Protein AF-A0A3B8HZB6-F1 (afdb_monomer)

Radius of gyration: 19.53 Å; Cα contacts (8 Å, |Δi|>4): 41; chains: 1; bounding box: 42×25×50 Å

Structure (mmCIF, N/CA/C/O backbone):
data_AF-A0A3B8HZB6-F1
#
_entry.id   AF-A0A3B8HZB6-F1
#
loop_
_atom_site.group_PDB
_atom_site.id
_atom_site.type_symbol
_atom_site.label_atom_id
_atom_site.label_alt_id
_atom_site.label_comp_id
_atom_site.label_asym_id
_atom_site.label_entity_id
_atom_site.label_seq_id
_atom_site.pdbx_PDB_ins_code
_atom_site.Cartn_x
_atom_site.Cartn_y
_atom_site.Cartn_z
_atom_site.occupancy
_atom_site.B_iso_or_equiv
_atom_site.auth_seq_id
_atom_site.auth_comp_id
_atom_site.auth_asym_id
_atom_site.auth_atom_id
_atom_site.pdbx_PDB_model_num
ATOM 1 N N . ILE A 1 1 ? -19.013 -16.969 21.522 1.00 40.47 1 ILE A N 1
ATOM 2 C CA . ILE A 1 1 ? -18.677 -15.978 20.470 1.00 40.47 1 ILE A CA 1
ATOM 3 C C . ILE A 1 1 ? -17.508 -15.155 21.003 1.00 40.47 1 ILE A C 1
ATOM 5 O O . ILE A 1 1 ? -17.690 -14.476 22.007 1.00 40.47 1 ILE A O 1
ATOM 9 N N . LYS A 1 2 ? -16.291 -15.313 20.461 1.00 37.00 2 LYS A N 1
ATOM 10 C CA . LYS A 1 2 ? -15.114 -14.569 20.949 1.00 37.00 2 LYS A CA 1
ATOM 11 C C . LYS A 1 2 ? -15.241 -13.097 20.543 1.00 37.00 2 LYS A C 1
ATOM 13 O O . LYS A 1 2 ? -15.676 -12.790 19.440 1.00 37.00 2 LYS A O 1
ATOM 18 N N . ALA A 1 3 ? -14.860 -12.189 21.438 1.00 44.53 3 ALA A N 1
ATOM 19 C CA . ALA A 1 3 ? -15.090 -10.744 21.339 1.00 44.53 3 ALA A CA 1
ATOM 20 C C . ALA A 1 3 ? -14.287 -10.017 20.234 1.00 44.53 3 ALA A C 1
ATOM 22 O O . ALA A 1 3 ? -14.269 -8.790 20.197 1.00 44.53 3 ALA A O 1
ATOM 23 N N . HIS A 1 4 ? -13.633 -10.753 19.332 1.00 49.81 4 HIS A N 1
ATOM 24 C CA . HIS A 1 4 ? -12.649 -10.218 18.386 1.00 49.81 4 HIS A CA 1
ATOM 25 C C . HIS A 1 4 ? -12.987 -10.504 16.909 1.00 49.81 4 HIS A C 1
ATOM 27 O O . HIS A 1 4 ? -12.264 -10.052 16.032 1.00 49.81 4 HIS A O 1
ATOM 33 N N . ASP A 1 5 ? -14.117 -11.165 16.627 1.00 48.53 5 ASP A N 1
ATOM 34 C CA . ASP A 1 5 ? -14.586 -11.507 15.267 1.00 48.53 5 ASP A CA 1
ATOM 35 C C . ASP A 1 5 ? -15.373 -10.381 14.550 1.00 48.53 5 ASP A C 1
ATOM 37 O O . ASP A 1 5 ? -16.017 -10.617 13.535 1.00 48.53 5 ASP A O 1
ATOM 41 N N . LYS A 1 6 ? -15.395 -9.144 15.069 1.00 60.03 6 LYS A N 1
ATOM 42 C CA . LYS A 1 6 ? -16.402 -8.126 14.683 1.00 60.03 6 LYS A CA 1
ATOM 43 C C . LYS A 1 6 ? -15.958 -7.047 13.682 1.00 60.03 6 LYS A C 1
ATOM 45 O O . LYS A 1 6 ? -16.651 -6.040 13.557 1.00 60.03 6 LYS A O 1
ATOM 50 N N . LEU A 1 7 ? -14.832 -7.196 12.984 1.00 67.62 7 LEU A N 1
ATOM 51 C CA . LEU A 1 7 ? -14.566 -6.339 11.819 1.00 67.62 7 LEU A CA 1
ATOM 52 C C . LEU A 1 7 ? -15.139 -7.024 10.584 1.00 67.62 7 LEU A C 1
ATOM 54 O O . LEU A 1 7 ? -14.544 -7.969 10.070 1.00 67.62 7 LEU A O 1
ATOM 58 N N . ASP A 1 8 ? -16.303 -6.541 10.153 1.00 82.00 8 ASP A N 1
ATOM 59 C CA . ASP A 1 8 ? -16.945 -6.981 8.919 1.00 82.00 8 ASP A CA 1
ATOM 60 C C . ASP A 1 8 ? -15.998 -6.819 7.716 1.00 82.00 8 ASP A C 1
ATOM 62 O O . ASP A 1 8 ? -15.194 -5.881 7.658 1.00 82.00 8 ASP A O 1
ATOM 66 N N . THR A 1 9 ? -16.083 -7.733 6.749 1.00 84.31 9 THR A N 1
ATOM 67 C CA . THR A 1 9 ? -15.206 -7.740 5.571 1.00 84.31 9 THR A CA 1
ATOM 68 C C . THR A 1 9 ? -15.305 -6.437 4.776 1.00 84.31 9 THR A C 1
ATOM 70 O O . THR A 1 9 ? -14.281 -5.938 4.307 1.00 84.31 9 THR A O 1
ATOM 73 N N . SER A 1 10 ? -16.490 -5.829 4.671 1.00 87.12 10 SER A N 1
ATOM 74 C CA . SER A 1 10 ? -16.657 -4.540 3.992 1.00 87.12 10 SER A CA 1
ATOM 75 C C . SER A 1 10 ? -15.955 -3.408 4.737 1.00 87.12 10 SER A C 1
ATOM 77 O O . SER A 1 10 ? -15.372 -2.523 4.111 1.00 87.12 10 SER A O 1
ATOM 79 N N . LEU A 1 11 ? -15.934 -3.452 6.072 1.00 87.44 11 LEU A N 1
ATOM 80 C CA . LEU A 1 11 ? -15.193 -2.479 6.870 1.00 87.44 11 LEU A CA 1
ATOM 81 C C . LEU A 1 11 ? -13.676 -2.658 6.708 1.00 87.44 11 LEU A C 1
ATOM 83 O O . LEU A 1 11 ? -12.958 -1.668 6.578 1.00 87.44 11 LEU A O 1
ATOM 87 N N . LYS A 1 12 ? -13.184 -3.902 6.650 1.00 88.31 12 LYS A N 1
ATOM 88 C CA . LYS A 1 12 ? -11.771 -4.183 6.349 1.00 88.31 12 LYS A CA 1
ATOM 89 C C . LYS A 1 12 ? -11.361 -3.650 4.976 1.00 88.31 12 LYS A C 1
ATOM 91 O O . LYS A 1 12 ? -10.332 -2.986 4.877 1.00 88.31 12 LYS A O 1
ATOM 96 N N . ALA A 1 13 ? -12.174 -3.885 3.945 1.00 89.44 13 ALA A N 1
ATOM 97 C CA . ALA A 1 13 ? -11.920 -3.374 2.598 1.00 89.44 13 ALA A CA 1
ATOM 98 C C . ALA A 1 13 ? -11.823 -1.840 2.588 1.00 89.44 13 ALA A C 1
ATOM 100 O O . ALA A 1 13 ? -10.831 -1.286 2.117 1.00 89.44 13 ALA A O 1
ATOM 101 N N . LYS A 1 14 ? -12.784 -1.159 3.225 1.00 90.00 14 LYS A N 1
ATOM 102 C CA . LYS A 1 14 ? -12.803 0.307 3.319 1.00 90.00 14 LYS A CA 1
ATOM 103 C C . LYS A 1 14 ? -11.583 0.877 4.057 1.00 90.00 14 LYS A C 1
ATOM 105 O O . LYS A 1 14 ? -11.053 1.912 3.662 1.00 90.00 14 LYS A O 1
ATOM 110 N N . LEU A 1 15 ? -11.108 0.202 5.110 1.00 90.25 15 LEU A N 1
ATOM 111 C CA . LEU A 1 15 ? -9.880 0.593 5.818 1.00 90.25 15 LEU A CA 1
ATOM 112 C C . LEU A 1 15 ? -8.654 0.552 4.902 1.00 90.25 15 LEU A C 1
ATOM 114 O O . LEU A 1 15 ? -7.841 1.479 4.917 1.00 90.25 15 LEU A O 1
ATOM 118 N N . ILE A 1 16 ? -8.526 -0.521 4.119 1.00 89.88 16 ILE A N 1
ATOM 119 C CA . ILE A 1 16 ? -7.412 -0.717 3.189 1.00 89.88 16 ILE A CA 1
ATOM 120 C C . ILE A 1 16 ? -7.455 0.346 2.088 1.00 89.88 16 ILE A C 1
ATOM 122 O O . ILE A 1 16 ? -6.442 0.999 1.853 1.00 89.88 16 ILE A O 1
ATOM 126 N N . GLU A 1 17 ? -8.617 0.573 1.472 1.0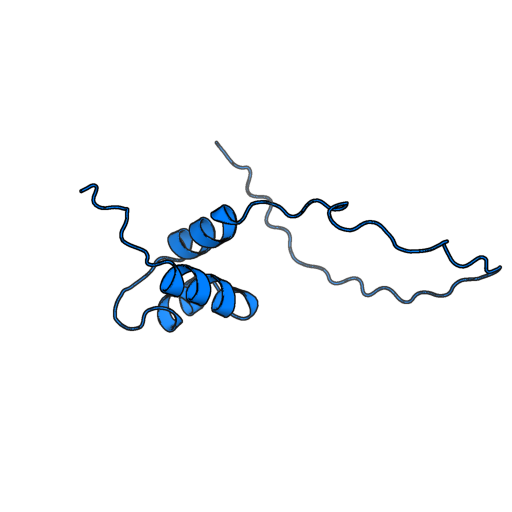0 91.62 17 GLU A N 1
ATOM 127 C CA . GLU A 1 17 ? -8.797 1.566 0.404 1.00 91.62 17 GLU A CA 1
ATOM 128 C C . GLU A 1 17 ? -8.420 2.985 0.854 1.00 91.62 17 GLU A C 1
ATOM 130 O O . GLU A 1 17 ? -7.642 3.669 0.187 1.00 91.62 17 GLU A O 1
ATOM 135 N N . GLU A 1 18 ? -8.889 3.422 2.026 1.00 91.62 18 GLU A N 1
ATOM 136 C CA . GLU A 1 18 ? -8.551 4.750 2.555 1.00 91.62 18 GLU A CA 1
ATOM 137 C C . GLU A 1 18 ? -7.065 4.874 2.925 1.00 91.62 18 GLU A C 1
ATOM 139 O O . GLU A 1 18 ? -6.471 5.949 2.788 1.00 91.62 18 GLU A O 1
ATOM 144 N N . ALA A 1 19 ? -6.438 3.787 3.386 1.00 92.50 19 ALA A N 1
ATOM 145 C CA . ALA A 1 19 ? -5.032 3.782 3.786 1.00 92.50 19 ALA A CA 1
ATOM 146 C C . ALA A 1 19 ? -4.053 3.891 2.602 1.00 92.50 19 ALA A C 1
ATOM 148 O O . ALA A 1 19 ? -2.881 4.186 2.823 1.00 92.50 19 ALA A O 1
ATOM 149 N N . VAL A 1 20 ? -4.520 3.714 1.358 1.00 91.06 20 VAL A N 1
ATOM 150 C CA . VAL A 1 20 ? -3.710 3.938 0.144 1.00 91.06 20 VAL A CA 1
ATOM 151 C C . VAL A 1 20 ? -3.309 5.407 0.003 1.00 91.06 20 VAL A C 1
ATOM 153 O O . VAL A 1 20 ? -2.209 5.708 -0.449 1.00 91.06 20 VAL A O 1
ATOM 156 N N . SER A 1 21 ? -4.193 6.330 0.391 1.00 90.25 21 SER A N 1
ATOM 157 C CA . SER A 1 21 ? -4.003 7.774 0.182 1.00 90.25 21 SER A CA 1
ATOM 158 C C . SER A 1 21 ? -3.944 8.588 1.474 1.00 90.25 21 SER A C 1
ATOM 160 O O . SER A 1 21 ? -3.636 9.781 1.443 1.00 90.25 21 SER A O 1
ATOM 162 N N . THR A 1 22 ? -4.238 7.976 2.626 1.00 89.12 22 THR A N 1
ATOM 163 C CA . THR A 1 22 ? -4.290 8.680 3.909 1.00 89.12 22 THR A CA 1
ATOM 164 C C . THR A 1 22 ? -3.542 7.949 5.026 1.00 89.12 22 THR A C 1
ATOM 166 O O . THR A 1 22 ? -3.477 6.721 5.039 1.00 89.12 22 THR A O 1
ATOM 169 N N . PRO A 1 23 ? -3.001 8.680 6.024 1.00 91.06 23 PRO A N 1
ATOM 170 C CA . PRO A 1 23 ? -2.377 8.059 7.189 1.00 91.06 23 PRO A CA 1
ATOM 171 C C . PRO A 1 23 ? -3.346 7.143 7.949 1.00 91.06 23 PRO A C 1
ATOM 173 O O . PRO A 1 23 ? -4.515 7.491 8.116 1.00 91.06 23 PRO A O 1
ATOM 176 N N . TYR A 1 24 ? -2.841 6.045 8.523 1.00 90.19 24 TYR A N 1
ATOM 177 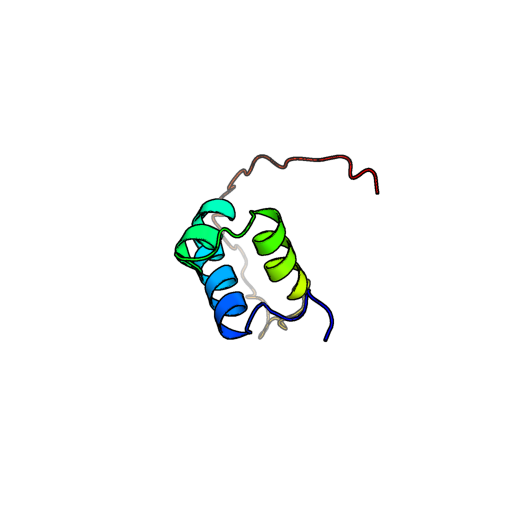C CA . TYR A 1 24 ? -3.642 5.008 9.199 1.00 90.19 24 TYR A CA 1
ATOM 178 C C . TYR A 1 24 ? -4.681 5.533 10.194 1.00 90.19 24 TYR A C 1
ATOM 180 O O . TYR A 1 24 ? -5.810 5.052 10.216 1.00 90.19 24 TYR A O 1
ATOM 188 N N . ARG A 1 25 ? -4.335 6.552 10.992 1.00 87.06 25 ARG A N 1
ATOM 189 C CA . ARG A 1 25 ? -5.282 7.166 11.933 1.00 87.06 25 ARG A CA 1
ATOM 190 C C . ARG A 1 25 ? -6.489 7.780 11.216 1.00 87.06 25 ARG A C 1
ATOM 192 O O . ARG A 1 25 ? -7.621 7.558 11.628 1.00 87.06 25 ARG A O 1
ATOM 199 N N . ARG A 1 26 ? -6.241 8.544 10.147 1.00 87.12 26 ARG A N 1
ATOM 200 C CA . ARG A 1 26 ? -7.298 9.198 9.359 1.00 87.12 26 ARG A CA 1
ATOM 201 C C . ARG A 1 26 ? -8.103 8.180 8.556 1.00 87.12 26 ARG A C 1
ATOM 203 O O . ARG A 1 26 ? -9.315 8.328 8.467 1.00 87.12 26 ARG A O 1
ATOM 210 N N . SER A 1 27 ? -7.451 7.144 8.029 1.00 88.00 27 SER A N 1
ATOM 211 C CA . SER A 1 27 ? -8.137 6.026 7.371 1.00 88.00 27 SER A CA 1
ATOM 212 C C . SER A 1 27 ? -9.137 5.354 8.323 1.00 88.00 27 SER A C 1
ATOM 214 O O . SER A 1 27 ? -10.302 5.194 7.967 1.00 88.00 27 SER A O 1
ATOM 216 N N . GLY A 1 28 ? -8.740 5.077 9.572 1.00 85.06 28 GLY A N 1
ATOM 217 C CA . GLY A 1 28 ? -9.641 4.532 10.593 1.00 85.06 28 GLY A CA 1
ATOM 218 C C . GLY A 1 28 ? -10.862 5.416 10.874 1.00 85.06 28 GLY A C 1
ATOM 219 O O . GLY A 1 28 ? -11.981 4.911 10.925 1.00 85.06 28 GLY A O 1
ATOM 220 N N . GLU A 1 29 ? -10.651 6.730 11.003 1.00 87.19 29 GLU A N 1
ATOM 221 C CA . GLU A 1 29 ? -11.716 7.723 11.233 1.00 87.19 29 GLU A CA 1
ATOM 222 C C . GLU A 1 29 ? -12.706 7.809 10.057 1.00 87.19 29 GLU A C 1
ATOM 224 O O . GLU A 1 29 ? -13.912 7.897 10.274 1.00 87.19 29 GLU A O 1
ATOM 229 N N . LYS A 1 30 ? -12.218 7.749 8.812 1.00 85.44 30 LYS A N 1
ATOM 230 C CA . LYS A 1 30 ? -13.063 7.791 7.607 1.00 85.44 30 LYS A CA 1
ATOM 231 C C . LYS A 1 30 ? -13.788 6.476 7.320 1.00 85.44 30 LYS A C 1
ATOM 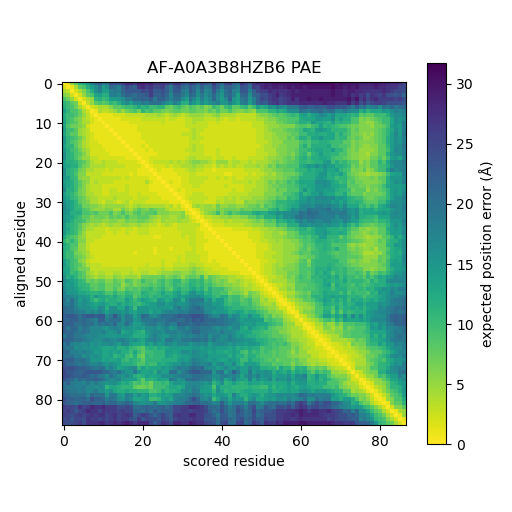233 O O . LYS A 1 30 ? -14.910 6.465 6.807 1.00 85.44 30 LYS A O 1
ATOM 238 N N . ALA A 1 31 ? -13.142 5.349 7.606 1.00 83.44 31 ALA A N 1
ATOM 239 C CA . ALA A 1 31 ? -13.725 4.039 7.366 1.00 83.44 31 ALA A CA 1
ATOM 240 C C . ALA A 1 31 ? -14.921 3.793 8.298 1.00 83.44 31 ALA A C 1
ATOM 242 O O . ALA A 1 31 ? -15.960 3.319 7.829 1.00 83.44 31 ALA A O 1
ATOM 243 N N . ALA A 1 32 ? -14.808 4.191 9.570 1.00 81.31 32 ALA A N 1
ATOM 244 C CA . ALA A 1 32 ? -15.865 4.080 10.568 1.00 81.31 32 ALA A CA 1
ATOM 245 C C . ALA A 1 32 ? -16.037 5.382 11.366 1.00 81.31 32 ALA A C 1
ATOM 247 O O . ALA A 1 32 ? -15.377 5.604 12.376 1.00 81.31 32 ALA A O 1
ATOM 248 N N . GLU A 1 33 ? -17.005 6.206 10.971 1.00 76.38 33 GLU A N 1
ATOM 249 C CA . GLU A 1 33 ? -17.296 7.480 11.649 1.00 76.38 33 GLU A CA 1
ATOM 250 C C . GLU A 1 33 ? -17.781 7.287 13.097 1.00 76.38 33 GLU A C 1
ATOM 252 O O . GLU A 1 33 ? -17.537 8.116 13.972 1.00 76.38 33 GLU A O 1
ATOM 257 N N . THR A 1 34 ? -18.460 6.169 13.369 1.00 75.81 34 THR A N 1
ATOM 258 C CA . THR A 1 34 ? -19.080 5.876 14.672 1.00 75.81 34 THR A CA 1
ATOM 259 C C . THR A 1 34 ? -18.155 5.114 15.627 1.00 75.81 34 THR A C 1
ATOM 261 O O . THR A 1 34 ? -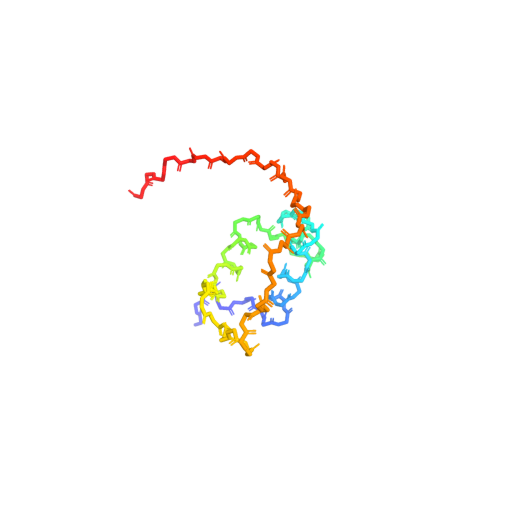18.437 5.030 16.821 1.00 75.81 34 THR A O 1
ATOM 264 N N . ILE A 1 35 ? -17.054 4.535 15.132 1.00 78.44 35 ILE A N 1
ATOM 265 C CA . ILE A 1 35 ? -16.165 3.666 15.916 1.00 78.44 35 ILE A CA 1
ATOM 266 C C . ILE A 1 35 ? -14.732 4.170 15.785 1.00 78.44 35 ILE A C 1
ATOM 268 O O . ILE A 1 35 ? -14.165 4.188 14.699 1.00 78.44 35 ILE A O 1
ATOM 272 N N . LYS A 1 36 ? -14.099 4.510 16.912 1.00 80.44 36 LYS A N 1
ATOM 273 C CA . LYS A 1 36 ? -12.676 4.864 16.912 1.00 80.44 36 LYS A CA 1
ATOM 274 C C . LYS A 1 36 ? -11.811 3.626 16.706 1.00 80.44 36 LYS A C 1
ATOM 276 O O . LYS A 1 36 ? -11.633 2.823 17.621 1.00 80.44 36 LYS A O 1
ATOM 281 N N . LEU A 1 37 ? -11.235 3.512 15.515 1.00 85.62 37 LEU A N 1
ATOM 282 C CA . LEU A 1 37 ? -10.228 2.510 15.188 1.00 85.62 37 LEU A CA 1
ATOM 283 C C . LEU A 1 37 ? -8.823 3.074 15.415 1.00 85.62 37 LEU A C 1
ATOM 285 O O . LEU A 1 37 ? -8.534 4.228 15.103 1.00 85.62 37 LEU A O 1
ATOM 289 N N . THR A 1 38 ? -7.938 2.254 15.980 1.00 87.62 38 THR A N 1
ATOM 290 C CA . THR A 1 38 ? -6.545 2.658 16.211 1.00 87.62 38 THR A CA 1
ATOM 291 C C . THR A 1 38 ? -5.715 2.494 14.937 1.00 87.62 38 THR A C 1
ATOM 293 O O . THR A 1 38 ? -5.988 1.611 14.122 1.00 87.62 38 THR A O 1
ATOM 296 N N . SER A 1 39 ? -4.635 3.272 14.795 1.00 89.62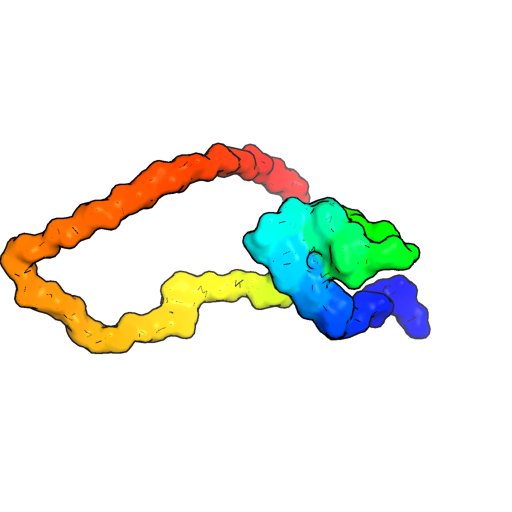 39 SER A N 1
ATOM 297 C CA . SER A 1 39 ? -3.663 3.087 13.704 1.00 89.62 39 SER A CA 1
ATOM 298 C C . SER A 1 39 ? -3.093 1.664 13.664 1.00 89.62 39 SER A C 1
ATOM 300 O O . SER A 1 39 ? -2.836 1.131 12.589 1.00 89.62 39 SER A O 1
ATOM 302 N N . GLN A 1 40 ? -2.928 1.035 14.834 1.00 88.88 40 GLN A N 1
ATOM 303 C CA . GLN A 1 40 ? -2.457 -0.344 14.947 1.00 88.88 40 GLN A CA 1
ATOM 304 C C 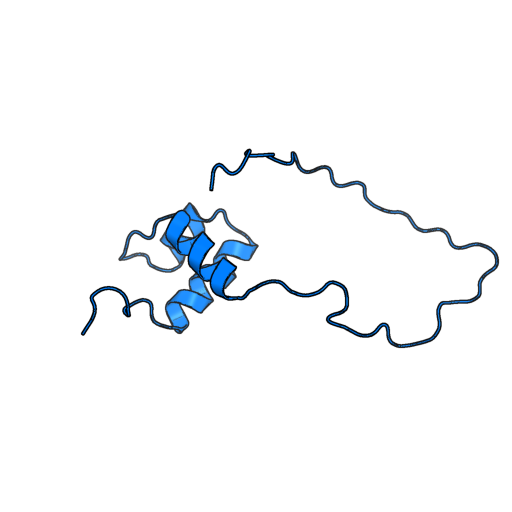. GLN A 1 40 ? -3.460 -1.335 14.343 1.00 88.88 40 GLN A C 1
ATOM 306 O O . GLN A 1 40 ? -3.056 -2.274 13.664 1.00 88.88 40 GLN A O 1
ATOM 311 N N . THR A 1 41 ? -4.763 -1.117 14.545 1.00 89.31 41 THR A N 1
ATOM 312 C CA . THR A 1 41 ? -5.827 -1.946 13.958 1.00 89.31 41 THR A CA 1
ATOM 313 C C . THR A 1 41 ? -5.815 -1.865 12.431 1.00 89.31 41 THR A C 1
ATOM 315 O O . THR A 1 41 ? -5.894 -2.896 11.763 1.00 89.31 41 THR A O 1
ATOM 318 N N . VAL A 1 42 ? -5.655 -0.659 11.878 1.00 89.25 42 VAL A N 1
ATOM 319 C CA . VAL A 1 42 ? -5.539 -0.441 10.425 1.00 89.25 42 VAL A CA 1
ATOM 320 C C . VAL A 1 42 ? -4.298 -1.155 9.881 1.00 89.25 42 VAL A C 1
ATOM 322 O O . VAL A 1 42 ? -4.398 -1.934 8.937 1.00 89.25 42 VAL A O 1
ATOM 325 N N . MET A 1 43 ? -3.143 -0.977 10.530 1.00 90.94 43 MET A N 1
ATOM 326 C CA . MET A 1 43 ? -1.896 -1.634 10.130 1.00 90.94 43 MET A CA 1
ATOM 327 C C . MET A 1 43 ? -1.998 -3.164 10.174 1.00 90.94 43 MET A C 1
ATOM 329 O O . MET A 1 43 ? -1.520 -3.832 9.260 1.00 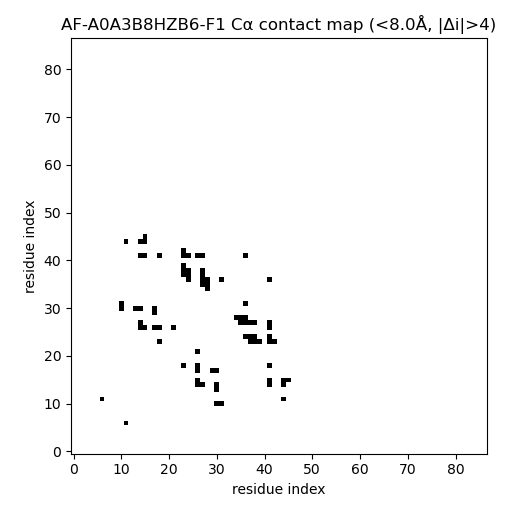90.94 43 MET A O 1
ATOM 333 N N . ASN A 1 44 ? -2.627 -3.730 11.207 1.00 90.50 44 ASN A N 1
ATOM 334 C CA . ASN A 1 44 ? -2.830 -5.175 11.308 1.00 90.50 44 ASN A CA 1
ATOM 335 C C . ASN A 1 44 ? -3.732 -5.691 10.179 1.00 90.50 44 ASN A C 1
ATOM 337 O O . ASN A 1 44 ? -3.386 -6.684 9.551 1.00 90.50 44 ASN A O 1
ATOM 341 N N . THR A 1 45 ? -4.817 -4.973 9.869 1.00 89.50 45 THR A N 1
ATOM 342 C CA . THR A 1 45 ? -5.739 -5.325 8.772 1.00 89.50 45 THR A CA 1
ATOM 343 C C . THR A 1 45 ? -5.022 -5.349 7.418 1.00 89.50 45 THR A C 1
ATOM 345 O O . THR A 1 45 ? -5.242 -6.251 6.619 1.00 89.50 45 THR A O 1
ATOM 348 N N . ILE A 1 46 ? -4.116 -4.398 7.167 1.00 90.06 46 ILE A N 1
ATOM 349 C CA . ILE A 1 46 ? -3.298 -4.377 5.943 1.00 90.06 46 ILE A CA 1
ATOM 350 C C . ILE A 1 46 ? -2.310 -5.550 5.926 1.00 90.06 46 ILE A C 1
ATOM 352 O O . ILE A 1 46 ? -2.139 -6.201 4.900 1.00 90.06 46 ILE A O 1
ATOM 356 N N . ARG A 1 47 ? -1.669 -5.854 7.062 1.00 89.75 47 ARG A N 1
ATOM 357 C CA . ARG A 1 47 ? -0.710 -6.967 7.174 1.00 89.75 47 ARG A CA 1
ATOM 358 C C . ARG A 1 47 ? -1.352 -8.343 6.989 1.00 89.75 47 ARG A C 1
ATOM 360 O O . ARG A 1 47 ? -0.660 -9.253 6.545 1.00 89.75 47 ARG A O 1
ATOM 367 N N . GLU A 1 48 ? -2.645 -8.497 7.281 1.00 89.19 48 GLU A N 1
ATOM 368 C CA . GLU A 1 48 ? -3.402 -9.728 6.997 1.00 89.19 48 GLU A CA 1
ATOM 369 C C . GLU A 1 48 ? -3.418 -10.084 5.498 1.00 89.19 48 GLU A C 1
ATOM 371 O O . GLU A 1 48 ? -3.535 -11.261 5.166 1.00 89.19 48 GLU A O 1
ATOM 376 N N . LEU A 1 49 ? -3.243 -9.108 4.592 1.00 85.69 49 LEU A N 1
ATOM 377 C CA . LEU A 1 49 ? -3.152 -9.352 3.143 1.00 85.69 49 LEU A CA 1
ATOM 378 C C . LEU A 1 49 ? -1.863 -10.083 2.732 1.00 85.69 49 LEU A C 1
ATOM 380 O O . LEU A 1 49 ? -1.768 -10.590 1.615 1.00 85.69 49 LEU A O 1
ATOM 384 N N . GLY A 1 50 ? -0.875 -10.144 3.627 1.00 85.38 50 GLY A N 1
ATOM 385 C CA . GLY A 1 50 ? 0.420 -10.750 3.361 1.00 85.38 50 GLY A CA 1
ATOM 386 C C . GLY A 1 50 ? 1.308 -9.914 2.438 1.00 85.38 50 GLY A C 1
ATOM 387 O O . GLY A 1 50 ? 1.041 -8.753 2.128 1.00 85.38 50 GLY A O 1
ATOM 388 N N . HIS A 1 51 ? 2.422 -10.518 2.033 1.00 83.31 51 HIS A N 1
ATOM 389 C CA . HIS A 1 51 ? 3.384 -9.903 1.127 1.00 83.31 51 HIS A CA 1
ATOM 390 C C . HIS A 1 51 ? 3.107 -10.332 -0.313 1.00 83.31 51 HIS A C 1
ATOM 392 O O . HIS A 1 51 ? 2.865 -11.508 -0.581 1.00 83.31 51 HIS A O 1
ATOM 398 N N . VAL A 1 52 ? 3.209 -9.388 -1.246 1.00 82.06 52 VAL A N 1
ATOM 399 C CA . VAL A 1 52 ? 3.258 -9.702 -2.676 1.00 82.06 52 VAL A CA 1
ATOM 400 C C . VAL A 1 52 ? 4.708 -10.020 -3.033 1.00 82.06 52 VAL A C 1
ATOM 402 O O . VAL A 1 52 ? 5.596 -9.193 -2.817 1.00 82.06 52 VAL A O 1
ATOM 405 N N . ASP A 1 53 ? 4.958 -11.225 -3.546 1.00 82.50 53 ASP A N 1
ATOM 406 C CA . ASP A 1 53 ? 6.292 -11.623 -4.002 1.00 82.50 53 ASP A CA 1
ATOM 407 C C . ASP A 1 53 ? 6.740 -10.728 -5.171 1.00 82.50 53 ASP A C 1
ATOM 409 O O . ASP A 1 53 ? 5.949 -10.382 -6.051 1.00 82.50 53 ASP A O 1
ATOM 413 N N . LYS A 1 54 ? 8.032 -10.389 -5.218 1.00 74.62 54 LYS A N 1
ATOM 414 C CA . LYS A 1 54 ? 8.642 -9.651 -6.335 1.00 74.62 54 LYS A CA 1
ATOM 415 C C . LYS A 1 54 ? 8.436 -10.363 -7.675 1.00 74.62 54 LYS A C 1
ATOM 417 O O . LYS A 1 54 ? 8.370 -9.704 -8.707 1.00 74.62 54 LYS A O 1
ATOM 422 N N . ASN A 1 55 ? 8.303 -11.689 -7.652 1.00 78.12 55 ASN A N 1
ATOM 423 C CA . ASN A 1 55 ? 8.071 -12.525 -8.827 1.00 78.12 55 ASN A CA 1
ATOM 424 C C . ASN A 1 55 ? 6.600 -12.938 -8.998 1.00 78.12 55 ASN A C 1
ATOM 426 O O . ASN A 1 55 ? 6.314 -13.842 -9.782 1.00 78.12 55 ASN A O 1
ATOM 430 N N . ALA A 1 56 ? 5.657 -12.303 -8.288 1.00 79.81 56 ALA A N 1
ATOM 431 C CA . ALA A 1 56 ? 4.234 -12.649 -8.362 1.00 79.81 56 ALA A CA 1
ATOM 432 C C . ALA A 1 56 ? 3.647 -12.523 -9.782 1.00 79.81 56 ALA A C 1
ATOM 434 O O . ALA A 1 56 ? 2.631 -13.143 -10.090 1.00 79.81 56 ALA A O 1
ATOM 435 N N . VAL A 1 57 ? 4.293 -11.748 -10.660 1.00 79.56 57 VAL A N 1
ATOM 436 C CA . VAL A 1 57 ? 3.929 -11.616 -12.072 1.00 79.56 57 VAL A CA 1
ATOM 437 C C . VAL A 1 57 ? 5.116 -12.013 -12.941 1.00 79.56 57 VAL A C 1
ATOM 439 O O . VAL A 1 57 ? 6.192 -11.424 -12.856 1.00 79.56 57 VAL A O 1
ATOM 442 N N . ALA A 1 58 ? 4.909 -12.997 -13.818 1.00 78.69 58 ALA A N 1
ATOM 443 C CA . ALA A 1 58 ? 5.902 -13.358 -14.820 1.00 78.69 58 ALA A CA 1
ATOM 444 C C . ALA A 1 58 ? 6.106 -12.197 -15.803 1.00 78.69 58 ALA A C 1
ATOM 446 O O . ALA A 1 58 ? 5.142 -11.653 -16.349 1.00 78.69 58 ALA A O 1
ATOM 447 N N . ILE A 1 59 ? 7.367 -11.848 -16.062 1.00 79.88 59 ILE A N 1
ATOM 448 C CA . ILE A 1 59 ? 7.719 -10.893 -17.113 1.00 79.88 59 ILE A CA 1
ATOM 449 C C . ILE A 1 59 ? 7.267 -11.496 -18.446 1.00 79.88 59 ILE A C 1
ATOM 451 O O . ILE A 1 59 ? 7.771 -12.535 -18.874 1.00 79.88 59 ILE A O 1
ATOM 455 N N . LYS A 1 60 ? 6.278 -10.866 -19.085 1.00 76.56 60 LYS A N 1
ATOM 456 C CA . LYS A 1 60 ? 5.779 -11.298 -20.390 1.00 76.56 60 LYS A CA 1
ATOM 457 C C . LYS A 1 60 ? 6.664 -10.713 -21.489 1.00 76.56 60 LYS A C 1
ATOM 459 O O . LYS A 1 60 ? 6.720 -9.497 -21.647 1.00 76.56 60 LYS A O 1
ATOM 464 N N . GLY A 1 61 ? 7.291 -11.592 -22.267 1.00 76.31 61 GLY A N 1
ATOM 465 C CA . GLY A 1 61 ? 8.045 -11.239 -23.470 1.00 76.31 61 GLY A CA 1
ATOM 466 C C . GLY A 1 61 ? 9.557 -11.162 -23.272 1.00 76.31 61 GLY A C 1
ATOM 467 O O . GLY A 1 61 ? 10.076 -11.130 -22.156 1.00 76.31 61 GLY A O 1
ATOM 468 N N . GLU A 1 62 ? 10.267 -11.156 -24.394 1.00 82.19 62 GLU A N 1
ATOM 469 C CA . GLU A 1 62 ? 11.717 -11.003 -24.417 1.00 82.19 62 GLU A CA 1
ATOM 470 C C . GLU A 1 62 ? 12.111 -9.551 -24.130 1.00 82.19 62 GLU A C 1
ATOM 472 O O . GLU A 1 62 ? 11.429 -8.601 -24.527 1.00 82.19 62 GLU A O 1
ATOM 477 N N . LYS A 1 63 ? 13.237 -9.363 -23.435 1.00 82.12 63 LYS A N 1
ATOM 478 C CA . LYS A 1 63 ? 13.794 -8.025 -23.223 1.00 82.12 63 LYS A CA 1
ATOM 479 C C . LYS A 1 63 ? 14.174 -7.413 -24.570 1.00 82.12 63 LYS A C 1
ATOM 481 O O . LYS A 1 63 ? 14.699 -8.089 -25.450 1.00 82.12 63 LYS A O 1
ATOM 486 N N . LYS A 1 64 ? 13.961 -6.105 -24.709 1.00 84.44 64 LYS A N 1
ATOM 487 C CA . LYS A 1 64 ? 14.293 -5.373 -25.933 1.00 84.44 64 LYS A CA 1
ATOM 488 C C . LYS A 1 64 ? 15.806 -5.434 -26.203 1.00 84.44 64 LYS A C 1
ATOM 490 O O . LYS A 1 64 ? 16.591 -4.938 -25.397 1.00 84.44 64 LYS A O 1
ATOM 495 N N . ALA A 1 65 ? 16.210 -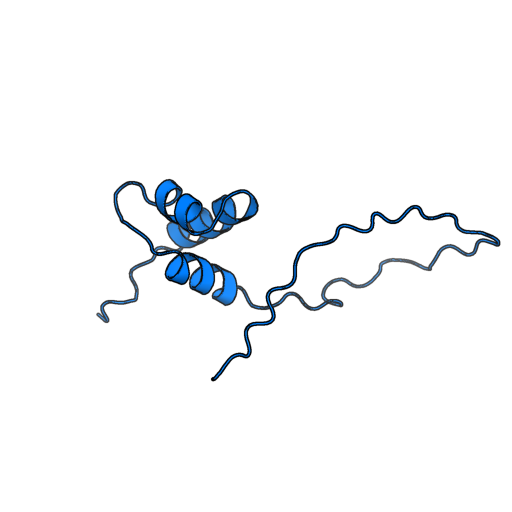5.994 -27.343 1.00 86.88 65 ALA A N 1
ATOM 496 C CA . ALA A 1 65 ? 17.604 -6.000 -27.788 1.00 86.88 65 ALA A CA 1
ATOM 497 C C . ALA A 1 65 ? 17.945 -4.668 -28.482 1.00 86.88 65 ALA A C 1
ATOM 499 O O . ALA A 1 65 ? 17.614 -4.456 -29.648 1.00 86.88 65 ALA A O 1
ATOM 500 N N . VAL A 1 66 ? 18.574 -3.742 -27.755 1.00 88.62 66 VAL A N 1
ATOM 501 C CA . VAL A 1 66 ? 19.001 -2.427 -28.267 1.00 88.62 66 VAL A CA 1
ATOM 502 C C . VAL A 1 66 ? 20.434 -2.119 -27.850 1.00 88.62 66 VAL A C 1
ATOM 504 O O . VAL A 1 66 ? 20.881 -2.536 -26.786 1.00 88.62 66 VAL A O 1
ATOM 507 N N . LYS A 1 67 ? 21.157 -1.365 -28.688 1.00 89.94 67 LYS A N 1
ATOM 508 C CA . LYS A 1 67 ? 22.560 -0.991 -28.442 1.00 89.94 67 LYS A CA 1
ATOM 509 C C . LYS A 1 67 ? 22.722 -0.019 -27.267 1.00 89.94 67 LYS A C 1
ATOM 511 O O . LYS A 1 67 ? 23.707 -0.101 -26.546 1.00 89.94 67 LYS A O 1
ATOM 516 N N . VAL A 1 68 ? 21.775 0.904 -27.100 1.00 88.12 68 VAL A N 1
ATOM 517 C CA . VAL A 1 68 ? 21.726 1.872 -25.996 1.00 88.12 68 VAL A CA 1
ATOM 518 C C . VAL A 1 68 ? 20.271 2.008 -25.556 1.00 88.12 68 VAL A C 1
ATOM 520 O O . VAL A 1 68 ? 19.385 2.158 -26.399 1.00 88.12 68 VAL A O 1
ATOM 523 N N . LEU A 1 69 ? 20.031 1.948 -24.248 1.00 86.69 69 LEU A N 1
ATOM 524 C CA . LEU A 1 69 ? 18.730 2.170 -23.625 1.00 86.69 69 LEU A CA 1
ATOM 525 C C . LEU A 1 69 ? 18.884 3.307 -22.615 1.00 86.69 69 LEU A C 1
ATOM 527 O O . LEU A 1 69 ? 19.579 3.147 -21.617 1.00 86.69 69 LEU A O 1
ATOM 531 N N . TYR A 1 70 ? 18.270 4.452 -22.903 1.00 86.88 70 TYR A N 1
ATOM 532 C CA . TYR A 1 70 ? 18.202 5.565 -21.962 1.00 86.88 70 TYR A CA 1
ATOM 533 C C . TYR A 1 70 ? 16.966 5.390 -21.081 1.00 86.88 70 TYR A C 1
ATOM 535 O O . TYR A 1 70 ? 15.866 5.188 -21.599 1.00 86.88 70 TYR A O 1
ATOM 543 N N . ILE A 1 71 ? 17.163 5.431 -19.768 1.00 84.50 71 ILE A N 1
ATOM 544 C CA . ILE A 1 71 ? 16.103 5.365 -18.765 1.00 84.50 71 ILE A CA 1
ATOM 545 C C . ILE A 1 71 ? 16.381 6.494 -17.784 1.00 84.50 71 ILE A C 1
ATOM 547 O O . ILE A 1 71 ? 17.479 6.568 -17.234 1.00 84.50 71 ILE A O 1
ATOM 551 N N . GLU A 1 72 ? 15.394 7.354 -17.578 1.00 83.44 72 GLU A N 1
ATOM 552 C CA . GLU A 1 72 ? 15.382 8.302 -16.473 1.00 83.44 72 GLU A CA 1
ATOM 553 C C . GLU A 1 72 ? 14.657 7.622 -15.311 1.00 83.44 72 GLU A C 1
ATOM 555 O O . GLU A 1 72 ? 13.506 7.203 -15.449 1.00 83.44 72 GLU A O 1
ATOM 560 N N . ALA A 1 73 ? 15.372 7.403 -14.211 1.00 84.12 73 ALA A N 1
ATOM 561 C CA . ALA A 1 73 ? 14.813 6.847 -12.989 1.00 84.12 73 ALA A CA 1
ATOM 562 C C . ALA A 1 73 ? 14.707 7.974 -11.961 1.00 84.12 73 ALA A C 1
ATOM 564 O O . ALA A 1 73 ? 15.679 8.703 -11.772 1.00 84.12 73 ALA A O 1
ATOM 565 N N . ASP A 1 74 ? 13.546 8.100 -11.320 1.00 82.62 74 ASP A N 1
ATOM 566 C CA . ASP A 1 74 ? 13.363 9.023 -10.201 1.00 82.62 74 ASP A CA 1
ATOM 567 C C . ASP A 1 74 ? 13.894 8.379 -8.913 1.00 82.62 74 ASP A C 1
ATOM 569 O O . ASP A 1 74 ? 13.586 7.220 -8.612 1.00 82.62 74 ASP A O 1
ATOM 573 N N . GLU A 1 75 ? 14.730 9.108 -8.177 1.00 72.06 75 GLU A N 1
ATOM 574 C CA . GLU A 1 75 ? 15.345 8.654 -6.929 1.00 72.06 75 GLU A CA 1
ATOM 575 C C . GLU A 1 75 ? 14.539 9.204 -5.748 1.00 72.06 75 GLU A C 1
ATOM 577 O O . GLU A 1 75 ? 14.997 10.041 -4.971 1.00 72.06 75 GLU A O 1
ATOM 582 N N . ASP A 1 76 ? 13.295 8.745 -5.618 1.00 78.19 76 ASP A N 1
ATOM 583 C CA . ASP A 1 76 ? 12.458 9.121 -4.483 1.00 78.19 76 ASP A CA 1
ATOM 584 C C . ASP A 1 76 ? 13.072 8.600 -3.174 1.00 78.19 76 ASP A C 1
ATOM 586 O O . ASP A 1 76 ? 13.067 7.402 -2.865 1.00 78.19 76 ASP A O 1
ATOM 590 N N . HIS A 1 77 ? 13.593 9.519 -2.363 1.00 81.75 77 HIS A N 1
ATOM 591 C CA . HIS A 1 77 ? 14.118 9.207 -1.042 1.00 81.75 77 HIS A CA 1
ATOM 592 C C . HIS A 1 77 ? 13.011 9.256 0.012 1.00 81.75 77 HIS A C 1
ATOM 594 O O . HIS A 1 77 ? 12.455 10.310 0.321 1.00 81.75 77 HIS A O 1
ATOM 600 N N . VAL A 1 78 ? 12.752 8.115 0.651 1.00 76.88 78 VAL A N 1
ATOM 601 C CA . VAL A 1 78 ? 11.916 8.038 1.855 1.00 76.88 78 VAL A CA 1
ATOM 602 C C . VAL A 1 78 ? 12.812 7.756 3.055 1.00 76.88 78 VAL A C 1
ATOM 604 O O . VAL A 1 78 ? 13.618 6.825 3.033 1.00 76.88 78 VAL A O 1
ATOM 607 N N . ALA A 1 79 ? 12.674 8.543 4.125 1.00 80.88 79 ALA A N 1
ATOM 608 C CA . ALA A 1 79 ? 13.393 8.300 5.372 1.00 80.88 79 ALA A CA 1
ATOM 609 C C . ALA A 1 79 ? 12.969 6.946 5.964 1.00 80.88 79 ALA A C 1
ATOM 611 O O . ALA A 1 79 ? 11.852 6.781 6.458 1.00 80.88 79 ALA A O 1
ATOM 612 N N . LEU A 1 80 ? 13.862 5.960 5.895 1.00 74.56 80 LEU A N 1
ATOM 613 C CA . LEU A 1 80 ? 13.596 4.615 6.385 1.00 74.56 80 LEU A CA 1
ATOM 614 C C . LEU A 1 80 ? 13.777 4.594 7.906 1.00 74.56 80 LEU A C 1
ATOM 616 O O . LEU A 1 80 ? 14.890 4.717 8.417 1.00 74.56 80 LEU A O 1
ATOM 620 N N . GLN A 1 81 ? 12.682 4.438 8.650 1.00 68.75 81 GLN A N 1
ATOM 621 C CA . GLN A 1 81 ? 12.761 4.267 10.098 1.00 68.75 81 GLN A CA 1
ATOM 622 C C . GLN A 1 81 ? 13.164 2.821 10.418 1.00 68.75 81 GLN A C 1
ATOM 624 O O . GLN A 1 81 ? 12.319 1.931 10.506 1.0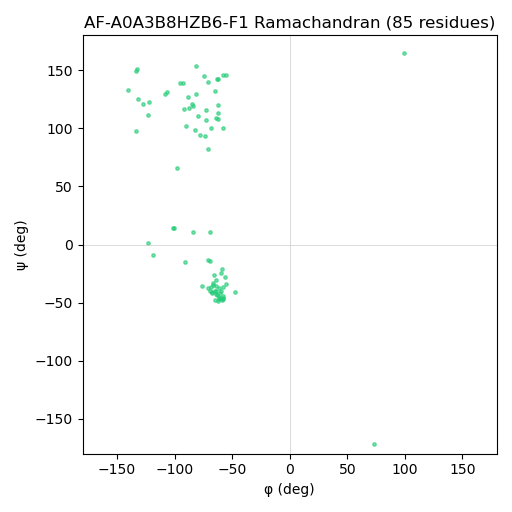0 68.75 81 GLN A O 1
ATOM 629 N N . LEU A 1 82 ? 14.464 2.583 10.607 1.00 63.09 82 LEU A N 1
ATOM 630 C CA . LEU A 1 82 ? 14.988 1.339 11.178 1.00 63.09 82 LEU A CA 1
ATOM 631 C C . LEU A 1 82 ? 14.648 1.285 12.673 1.00 63.09 82 LEU A C 1
ATOM 633 O O . LEU A 1 82 ? 15.460 1.617 13.532 1.00 63.09 82 LEU A O 1
ATOM 637 N N . SER A 1 83 ? 13.427 0.872 13.012 1.00 57.62 83 SER A N 1
ATOM 638 C CA . SER A 1 83 ? 13.160 0.404 14.369 1.00 57.62 83 SER A CA 1
ATOM 639 C C . SER A 1 83 ? 13.817 -0.965 14.525 1.00 57.62 83 SER A C 1
ATOM 641 O O . SER A 1 83 ? 13.411 -1.912 13.851 1.00 57.62 83 SER A O 1
ATOM 643 N N . LEU A 1 84 ? 14.814 -1.075 15.405 1.00 43.78 84 LEU A N 1
ATOM 644 C CA . LEU A 1 84 ? 15.292 -2.362 15.904 1.00 43.78 84 LEU A CA 1
ATOM 645 C C . LEU A 1 84 ? 14.086 -3.061 16.550 1.00 43.78 84 LEU A C 1
ATOM 647 O O . LEU A 1 84 ? 13.656 -2.685 17.644 1.00 43.78 84 LEU A O 1
ATOM 651 N N . ILE A 1 85 ? 13.472 -3.999 15.829 1.00 43.22 85 ILE A N 1
ATOM 652 C CA . ILE A 1 85 ? 12.341 -4.771 16.335 1.00 43.22 85 ILE A CA 1
ATOM 653 C C . ILE A 1 85 ? 12.904 -5.657 17.446 1.00 43.22 85 ILE A C 1
ATOM 655 O O . ILE A 1 85 ? 13.538 -6.671 17.172 1.00 43.22 85 ILE A O 1
ATOM 659 N N . HIS A 1 86 ? 12.707 -5.250 18.698 1.00 39.19 86 HIS A N 1
ATOM 660 C CA . HIS A 1 86 ? 12.757 -6.177 19.819 1.00 39.19 86 HIS A CA 1
ATOM 661 C C . HIS A 1 86 ? 11.467 -6.997 19.724 1.00 39.19 86 HIS A C 1
ATOM 663 O O . HIS A 1 86 ? 10.403 -6.521 20.122 1.00 39.19 86 HIS A O 1
ATOM 669 N N . ILE A 1 87 ? 11.559 -8.148 19.050 1.00 43.00 87 ILE A N 1
ATOM 670 C CA . ILE A 1 87 ? 10.564 -9.226 19.138 1.00 43.00 87 ILE A CA 1
ATOM 671 C C . ILE A 1 87 ? 10.642 -9.813 20.545 1.00 43.00 87 ILE A C 1
ATOM 673 O O . ILE A 1 87 ? 11.786 -9.999 21.022 1.00 43.00 87 ILE A O 1
#

Foldseek 3Di:
DDPPPPCDPQLLVQLQVQVVPDQLQVSQCVSDVPDRDDSVNSVVSVCVVPDCDPPVDPDPDDDDDDPDDDDDDDPDDDDDPPDPDPD

Solvent-accessible surface area (backbone atoms only — not comparable to full-atom values): 5956 Å² total; per-residue (Å²): 133,75,96,77,78,78,75,49,69,70,55,53,51,41,30,51,61,39,41,76,82,35,60,41,52,59,11,23,44,70,53,33,82,90,47,92,47,50,41,68,58,45,52,49,61,52,55,71,73,58,82,82,58,93,71,73,62,78,82,82,74,80,79,86,90,65,99,75,83,90,77,91,78,85,84,83,83,72,91,78,80,81,70,82,78,83,125

Secondary structure (DSSP, 8-state):
--TT----HHHHHHHHHHHTTS-HHHHHHHH-TTS---HHHHHHHHHTT-PPPTTSS---SPPP--S--------------------

Sequence (87 aa):
IKAHDKLDTSLKAKLIEEAVSTPYRRSGEKAAETIKLTSQTVMNTIRELGHVDKNAVAIKGEKKAVKVLYIEADEDHVALQLSLIHI

Mean predicted aligned error: 10.79 Å

Nearest PDB structures (foldseek):
  2rn7-assembly1_A  TM=4.068E-01  e=1.119E+00  Shigella flexneri
  6taz-assembly1_B  TM=3.698E-01  e=5.065E+00  Homo sapiens

pLDDT: mean 79.38, std 14.11, range [37.0, 92.5]